Protein AF-A0A918ZEV4-F1 (afdb_monomer_lite)

Radius of gyration: 14.86 Å; chains: 1; bounding box: 34×30×42 Å

InterPro domains:
  IPR046300 Domain of unknown function DUF6415 [PF19979] (10-105)

Structure (mmCIF, N/CA/C/O backbone):
data_AF-A0A918ZEV4-F1
#
_entry.id   AF-A0A918ZEV4-F1
#
loop_
_atom_site.group_PDB
_atom_site.id
_atom_site.type_symbol
_atom_site.label_atom_id
_atom_site.label_alt_id
_atom_site.label_comp_id
_atom_site.label_asym_id
_atom_site.label_entity_id
_atom_site.label_seq_id
_atom_site.pdbx_PDB_ins_code
_atom_site.Cartn_x
_atom_site.Cartn_y
_atom_site.Cartn_z
_atom_site.occupancy
_atom_site.B_iso_or_equiv
_atom_site.auth_seq_id
_atom_site.auth_comp_id
_atom_site.auth_asym_id
_atom_site.auth_atom_id
_atom_site.pdbx_PDB_model_num
ATOM 1 N N . MET A 1 1 ? -5.414 -20.698 -3.811 1.00 46.12 1 MET A N 1
ATOM 2 C CA . MET A 1 1 ? -6.180 -19.455 -4.057 1.00 46.12 1 MET A CA 1
ATOM 3 C C . MET A 1 1 ? -5.190 -18.370 -4.429 1.00 46.12 1 MET A C 1
ATOM 5 O O . MET A 1 1 ? -4.224 -18.185 -3.707 1.00 46.12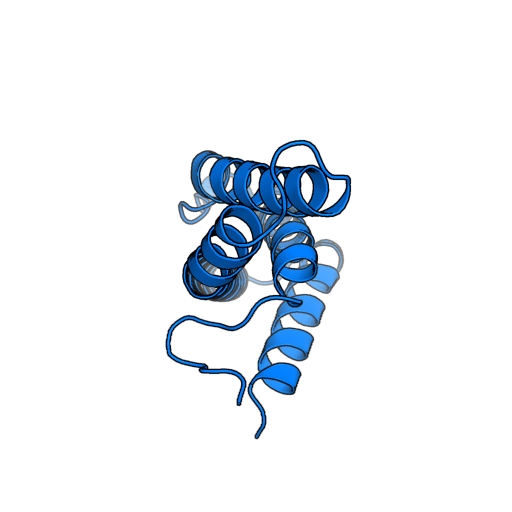 1 MET A O 1
ATOM 9 N N . THR A 1 2 ? -5.358 -17.772 -5.604 1.00 57.72 2 THR A N 1
ATOM 10 C CA . THR A 1 2 ? -4.341 -16.968 -6.298 1.00 57.72 2 THR A CA 1
ATOM 11 C C . THR A 1 2 ? -4.066 -15.646 -5.573 1.00 57.72 2 THR A C 1
ATOM 13 O O . THR A 1 2 ? -5.011 -14.995 -5.133 1.00 57.72 2 THR A O 1
ATOM 16 N N . ASN A 1 3 ? -2.793 -15.239 -5.489 1.00 73.12 3 ASN A N 1
ATOM 17 C CA . ASN A 1 3 ? -2.298 -14.015 -4.827 1.00 73.12 3 ASN A CA 1
ATOM 18 C C . ASN A 1 3 ? -3.119 -12.752 -5.196 1.00 73.12 3 ASN A C 1
ATOM 20 O O . ASN A 1 3 ? -3.414 -11.915 -4.348 1.00 73.12 3 ASN A O 1
ATOM 24 N N . ALA A 1 4 ? -3.611 -12.683 -6.440 1.00 78.69 4 ALA A N 1
ATOM 25 C CA . ALA A 1 4 ? -4.509 -11.631 -6.922 1.00 78.69 4 ALA A CA 1
ATOM 26 C C . ALA A 1 4 ? -5.816 -11.506 -6.114 1.00 78.69 4 ALA A C 1
ATOM 28 O O . ALA A 1 4 ? -6.190 -10.408 -5.718 1.00 78.69 4 ALA A O 1
ATOM 29 N N . ARG A 1 5 ? -6.476 -12.624 -5.782 1.00 84.12 5 ARG A N 1
ATOM 30 C CA . ARG A 1 5 ? -7.742 -12.596 -5.031 1.00 84.12 5 ARG A CA 1
ATOM 31 C C . ARG A 1 5 ? -7.543 -12.074 -3.607 1.00 84.12 5 ARG A C 1
ATOM 33 O O . ARG A 1 5 ? -8.368 -11.329 -3.098 1.00 84.12 5 ARG A O 1
ATOM 40 N N . GLN A 1 6 ? -6.430 -12.450 -2.976 1.00 87.12 6 GLN A N 1
ATOM 41 C CA . GLN A 1 6 ? -6.080 -11.981 -1.632 1.00 87.12 6 GLN A CA 1
ATOM 42 C C . GLN A 1 6 ? -5.757 -10.481 -1.616 1.00 87.12 6 GLN A C 1
ATOM 44 O O . GLN A 1 6 ? -6.062 -9.796 -0.639 1.00 87.12 6 GLN A O 1
ATOM 49 N N . LEU A 1 7 ? -5.147 -9.974 -2.691 1.00 90.25 7 LEU A N 1
ATOM 50 C CA . LEU A 1 7 ? -4.895 -8.549 -2.875 1.00 90.25 7 LEU A CA 1
ATOM 51 C C . LEU A 1 7 ? -6.205 -7.770 -3.055 1.00 90.25 7 LEU A C 1
ATOM 53 O O . LEU A 1 7 ? -6.394 -6.751 -2.393 1.00 90.25 7 LEU A O 1
ATOM 57 N N . ASP A 1 8 ? -7.123 -8.267 -3.883 1.00 92.44 8 ASP A N 1
ATOM 58 C CA . ASP A 1 8 ? -8.425 -7.632 -4.114 1.00 92.44 8 ASP A CA 1
ATOM 59 C C . ASP A 1 8 ? -9.269 -7.573 -2.833 1.00 92.44 8 ASP A C 1
ATOM 61 O O . ASP A 1 8 ? -9.824 -6.524 -2.503 1.00 92.44 8 ASP A O 1
ATOM 65 N N . GLU A 1 9 ? -9.302 -8.663 -2.060 1.00 93.56 9 GLU A N 1
ATOM 66 C CA . GLU A 1 9 ? -9.973 -8.717 -0.754 1.00 93.56 9 GLU A CA 1
ATOM 67 C C . GLU A 1 9 ? -9.387 -7.688 0.229 1.00 93.56 9 GLU A C 1
ATOM 69 O O . GLU A 1 9 ? -10.130 -6.976 0.908 1.00 93.56 9 GLU A O 1
ATOM 74 N N . LEU A 1 10 ? -8.056 -7.554 0.278 1.00 95.06 10 LEU A N 1
ATOM 75 C CA . LEU A 1 10 ? -7.383 -6.571 1.130 1.00 95.06 10 LEU A CA 1
ATOM 76 C 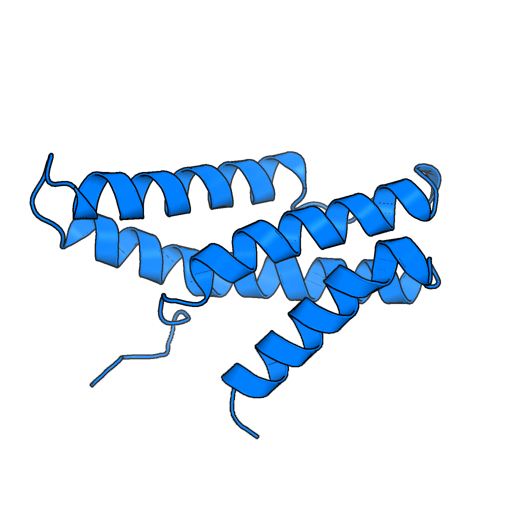C . LEU A 1 10 ? -7.706 -5.127 0.710 1.00 95.06 10 LEU A C 1
ATOM 78 O O . LEU A 1 10 ? -7.971 -4.272 1.556 1.00 95.06 10 LEU A O 1
ATOM 82 N N . LEU A 1 11 ? -7.703 -4.851 -0.596 1.00 95.44 11 LEU A N 1
ATOM 83 C CA . LEU A 1 11 ? -8.031 -3.536 -1.146 1.00 95.44 11 LEU A CA 1
ATOM 84 C C . LEU A 1 11 ? -9.505 -3.166 -0.945 1.00 95.44 11 LEU A C 1
ATOM 86 O O . LEU A 1 11 ? -9.809 -1.982 -0.778 1.00 95.44 11 LEU A O 1
ATOM 90 N N . ALA A 1 12 ? -10.406 -4.149 -0.970 1.00 94.25 12 ALA A N 1
ATOM 91 C CA . ALA A 1 12 ? -11.814 -3.961 -0.645 1.00 94.25 12 ALA A CA 1
ATOM 92 C C . ALA A 1 12 ? -11.985 -3.626 0.843 1.00 94.25 12 ALA A C 1
ATOM 94 O O . ALA A 1 12 ? -12.565 -2.592 1.164 1.00 94.25 12 ALA A O 1
ATOM 95 N N . ALA A 1 13 ? -11.392 -4.419 1.744 1.00 93.44 13 ALA A N 1
ATOM 96 C CA . ALA A 1 13 ? -11.451 -4.171 3.187 1.00 93.44 13 ALA A CA 1
ATOM 97 C C . ALA A 1 13 ? -10.937 -2.768 3.560 1.00 93.44 13 ALA A C 1
ATOM 99 O O . ALA A 1 13 ? -11.575 -2.042 4.320 1.00 93.44 13 ALA A O 1
ATOM 100 N N . ALA A 1 14 ? -9.820 -2.344 2.964 1.00 93.06 14 ALA A N 1
ATOM 101 C CA . ALA A 1 14 ? -9.264 -1.012 3.183 1.00 93.06 14 ALA A CA 1
ATOM 102 C C . ALA A 1 14 ? -10.125 0.119 2.591 1.00 93.06 14 ALA A C 1
ATOM 104 O O . ALA A 1 14 ? -10.175 1.212 3.153 1.00 93.06 14 ALA A O 1
ATOM 105 N N . GLY A 1 15 ? -10.801 -0.127 1.462 1.00 91.38 15 GLY A N 1
ATOM 106 C CA . GLY A 1 15 ? -11.737 0.824 0.860 1.00 91.38 15 GLY A CA 1
ATOM 107 C C . GLY A 1 15 ? -13.007 1.022 1.691 1.00 91.38 15 GLY A C 1
ATOM 108 O O . GLY A 1 15 ? -13.527 2.134 1.755 1.00 91.38 15 GLY A O 1
ATOM 109 N N . GLU A 1 16 ? -13.470 -0.033 2.362 1.00 92.44 16 GLU A N 1
ATOM 110 C CA . GLU A 1 16 ? -14.664 -0.005 3.211 1.00 92.44 16 GLU A CA 1
ATOM 111 C C . GLU A 1 16 ? -14.428 0.563 4.609 1.00 92.44 16 GLU A C 1
ATOM 113 O O . GLU A 1 16 ? -15.372 1.050 5.231 1.00 92.44 16 GLU A O 1
ATOM 118 N N . ALA A 1 17 ? -13.183 0.561 5.093 1.00 90.75 17 ALA A N 1
ATOM 119 C CA . ALA A 1 17 ? -12.855 0.954 6.462 1.00 90.75 17 ALA A CA 1
ATOM 120 C C . ALA A 1 17 ? -13.377 2.351 6.843 1.00 90.75 17 ALA A C 1
ATOM 122 O O . ALA A 1 17 ? -13.793 2.566 7.978 1.00 90.75 17 ALA A O 1
ATOM 123 N N . GLY A 1 18 ? -13.405 3.301 5.900 1.00 88.50 18 GLY A N 1
ATOM 124 C CA . GLY A 1 18 ? -13.942 4.647 6.137 1.00 88.50 18 GLY A CA 1
ATOM 125 C C . GLY A 1 18 ? -15.458 4.691 6.357 1.00 88.50 18 GLY A C 1
ATOM 126 O O . GLY A 1 18 ? -15.950 5.623 6.986 1.00 88.50 18 GLY A O 1
ATOM 127 N N . ARG A 1 19 ? -16.196 3.690 5.859 1.00 90.69 19 ARG A N 1
ATOM 128 C CA . ARG A 1 19 ? -17.649 3.558 6.038 1.00 90.69 19 ARG A CA 1
ATOM 129 C C . ARG A 1 19 ? -18.005 2.723 7.260 1.00 90.69 19 ARG A C 1
ATOM 131 O O . ARG A 1 19 ? -18.954 3.057 7.959 1.00 90.69 19 ARG A O 1
ATOM 138 N N . THR A 1 20 ? -17.272 1.637 7.493 1.00 92.25 20 THR A N 1
ATOM 139 C CA . THR A 1 20 ? -17.580 0.671 8.556 1.00 92.25 20 THR A CA 1
ATOM 140 C C . THR A 1 20 ? -16.906 0.994 9.883 1.00 92.25 20 THR A C 1
ATOM 142 O O . THR A 1 20 ? -17.378 0.518 10.910 1.00 92.25 20 THR A O 1
ATOM 145 N N . LEU A 1 21 ? -15.842 1.809 9.868 1.00 91.69 21 LEU A N 1
ATOM 146 C CA . LEU A 1 21 ? -15.036 2.184 11.036 1.00 91.69 21 LEU A CA 1
ATOM 147 C C . LEU A 1 21 ? -14.712 0.964 11.916 1.00 91.69 21 LEU A C 1
ATOM 149 O O . LEU A 1 21 ? -15.131 0.912 13.076 1.00 91.69 21 LEU A O 1
ATOM 153 N N . PRO A 1 22 ? -14.012 -0.042 11.356 1.00 88.81 22 PRO A N 1
ATOM 154 C CA . PRO A 1 22 ? -13.832 -1.317 12.024 1.00 88.81 22 PRO A CA 1
ATOM 155 C C . PRO A 1 22 ? -13.044 -1.153 13.333 1.00 88.81 22 PRO A C 1
ATOM 157 O O . PRO A 1 22 ? -12.312 -0.169 13.506 1.00 88.81 22 PRO A O 1
ATOM 160 N N . PRO A 1 23 ? -13.155 -2.123 14.259 1.00 90.75 23 PRO A N 1
ATOM 161 C CA . PRO A 1 23 ? -12.412 -2.109 15.508 1.00 90.75 23 PRO A CA 1
ATOM 162 C C . PRO A 1 23 ? -10.911 -1.858 15.295 1.00 90.75 23 PRO A C 1
ATOM 164 O O . PRO A 1 23 ? -10.347 -2.266 14.271 1.00 90.75 23 PRO A O 1
ATOM 167 N N . PRO A 1 24 ? -10.213 -1.244 16.267 1.00 88.62 24 PRO A N 1
ATOM 168 C CA . PRO A 1 24 ? -8.812 -0.877 16.078 1.00 88.62 24 PRO A CA 1
ATOM 169 C C . PRO A 1 24 ? -7.899 -2.063 15.742 1.00 88.62 24 PRO A C 1
ATOM 171 O O . PRO A 1 24 ? -7.008 -1.927 14.910 1.00 88.62 24 PRO A O 1
ATOM 174 N N . ALA A 1 25 ? -8.162 -3.241 16.317 1.00 89.69 25 ALA A N 1
ATOM 175 C CA . ALA A 1 25 ? -7.412 -4.462 16.024 1.00 89.69 25 ALA A CA 1
ATOM 176 C C . ALA A 1 25 ? -7.538 -4.901 14.552 1.00 89.69 25 ALA A C 1
ATOM 178 O O . ALA A 1 25 ? -6.547 -5.293 13.938 1.00 89.69 25 ALA A O 1
ATOM 179 N N . GLU A 1 26 ? -8.736 -4.794 13.971 1.00 92.00 26 GLU A N 1
ATOM 180 C CA . GLU A 1 26 ? -8.973 -5.115 12.559 1.00 92.00 26 GLU A CA 1
ATOM 181 C C . GLU A 1 26 ? -8.312 -4.084 11.641 1.00 92.00 26 GLU A C 1
ATOM 183 O O . GLU A 1 26 ? -7.665 -4.447 10.659 1.00 92.00 26 GLU A O 1
ATOM 188 N N . THR A 1 27 ? -8.404 -2.796 11.988 1.00 92.50 27 THR A N 1
ATOM 189 C CA . THR A 1 27 ? -7.740 -1.726 11.228 1.00 92.50 27 THR A CA 1
ATOM 190 C C . THR A 1 27 ? -6.219 -1.885 11.244 1.00 92.50 27 THR A C 1
ATOM 192 O O . THR A 1 27 ? -5.574 -1.724 10.207 1.00 92.50 27 THR A O 1
ATOM 195 N N . ALA A 1 28 ? -5.644 -2.243 12.395 1.00 92.06 28 ALA A N 1
ATOM 196 C CA . ALA A 1 28 ? -4.220 -2.522 12.541 1.00 92.06 28 ALA A CA 1
ATOM 197 C C . ALA A 1 28 ? -3.782 -3.724 11.690 1.00 92.06 28 ALA A C 1
ATOM 199 O O . ALA A 1 28 ? -2.748 -3.678 11.028 1.00 92.06 28 ALA A O 1
ATOM 200 N N . GLU A 1 29 ? -4.594 -4.780 11.628 1.00 93.88 29 GLU A N 1
ATOM 201 C CA . GLU A 1 29 ? -4.303 -5.932 10.773 1.00 93.88 29 GLU A CA 1
ATOM 202 C C . GLU A 1 29 ? -4.335 -5.574 9.282 1.00 93.88 29 GLU A C 1
ATOM 204 O O . GLU A 1 29 ? -3.410 -5.909 8.536 1.00 93.88 29 GLU A O 1
ATOM 209 N N . VAL A 1 30 ? -5.358 -4.836 8.840 1.00 94.81 30 VAL A N 1
ATOM 210 C CA . VAL A 1 30 ? -5.431 -4.326 7.462 1.00 94.81 30 VAL A CA 1
ATOM 211 C C . VAL A 1 30 ? -4.219 -3.444 7.154 1.00 94.81 30 VAL A C 1
ATOM 213 O O . VAL A 1 30 ? -3.598 -3.608 6.103 1.00 94.81 30 VAL A O 1
ATOM 216 N N . HIS A 1 31 ? -3.839 -2.554 8.074 1.00 95.56 31 HIS A N 1
ATOM 217 C CA . HIS A 1 31 ? -2.655 -1.705 7.945 1.00 95.56 31 HIS A CA 1
ATOM 218 C C . HIS A 1 31 ? -1.379 -2.529 7.736 1.00 95.56 31 HIS A C 1
ATOM 220 O O . HIS A 1 31 ? -0.707 -2.348 6.716 1.00 95.56 31 HIS A O 1
ATOM 226 N N . ARG A 1 32 ? -1.081 -3.480 8.629 1.00 95.62 32 ARG A N 1
ATOM 227 C CA . ARG A 1 32 ? 0.118 -4.329 8.533 1.00 95.62 32 ARG A CA 1
ATOM 228 C C . ARG A 1 32 ? 0.172 -5.085 7.212 1.00 95.62 32 ARG A C 1
ATOM 230 O O . ARG A 1 32 ? 1.216 -5.115 6.557 1.00 95.62 32 ARG A O 1
ATOM 237 N N . ARG A 1 33 ? -0.958 -5.654 6.782 1.00 96.19 33 ARG A N 1
ATOM 238 C CA . ARG A 1 33 ? -1.056 -6.379 5.507 1.00 96.19 33 ARG A CA 1
ATOM 239 C C . ARG A 1 33 ? -0.820 -5.468 4.304 1.00 96.19 33 ARG A C 1
ATOM 241 O O . ARG A 1 33 ? -0.113 -5.872 3.381 1.00 96.19 33 ARG A O 1
ATOM 248 N N . LEU A 1 34 ? -1.357 -4.246 4.308 1.00 96.56 34 LEU A N 1
ATOM 249 C CA . LEU A 1 34 ? -1.111 -3.261 3.248 1.00 96.56 34 LEU A CA 1
ATOM 250 C C . LEU A 1 34 ? 0.367 -2.867 3.184 1.00 96.56 34 LEU A C 1
ATOM 252 O O . LEU A 1 34 ? 0.956 -2.895 2.105 1.00 96.56 34 LEU A O 1
ATOM 256 N N . VAL A 1 35 ? 0.981 -2.548 4.326 1.00 97.31 35 VAL A N 1
ATOM 257 C CA . VAL A 1 35 ? 2.406 -2.187 4.402 1.00 97.31 35 VAL A CA 1
ATOM 258 C C . VAL A 1 35 ? 3.288 -3.330 3.906 1.00 97.31 35 VAL A C 1
ATOM 260 O O . VAL A 1 35 ? 4.193 -3.100 3.102 1.00 97.31 35 VAL A O 1
ATOM 263 N N . ALA A 1 36 ? 3.005 -4.565 4.326 1.00 95.94 36 ALA A N 1
ATOM 264 C CA . ALA A 1 36 ? 3.727 -5.745 3.863 1.00 95.94 36 ALA A CA 1
ATOM 265 C C . ALA A 1 36 ? 3.624 -5.917 2.339 1.00 95.94 36 ALA A C 1
ATOM 267 O O . ALA A 1 36 ? 4.638 -6.129 1.678 1.00 95.94 36 ALA A O 1
ATOM 268 N N . GLN A 1 37 ? 2.429 -5.760 1.762 1.00 95.75 37 GLN A N 1
ATOM 269 C CA . GLN A 1 37 ? 2.231 -5.865 0.312 1.00 95.75 37 GLN A CA 1
ATOM 270 C C . GLN A 1 37 ? 2.918 -4.738 -0.469 1.00 95.75 37 GLN A C 1
ATOM 272 O O . GLN A 1 37 ? 3.481 -4.995 -1.531 1.00 95.75 37 GLN A O 1
ATOM 277 N N . ILE A 1 38 ? 2.922 -3.507 0.049 1.00 96.50 38 ILE A N 1
ATOM 278 C CA . ILE A 1 38 ? 3.656 -2.393 -0.568 1.00 96.50 38 ILE A CA 1
ATOM 279 C C . ILE A 1 38 ? 5.157 -2.703 -0.583 1.00 96.50 38 ILE A C 1
ATOM 281 O O . ILE A 1 38 ? 5.781 -2.623 -1.639 1.00 96.50 38 ILE A O 1
ATOM 285 N N . ARG A 1 39 ? 5.725 -3.123 0.557 1.00 96.31 39 ARG A N 1
ATOM 286 C CA . ARG A 1 39 ? 7.147 -3.498 0.665 1.00 96.31 39 ARG A CA 1
ATOM 287 C C . ARG A 1 39 ? 7.515 -4.652 -0.261 1.00 96.31 39 ARG A C 1
ATOM 289 O O . ARG A 1 39 ? 8.581 -4.626 -0.858 1.00 96.31 39 ARG A O 1
ATOM 296 N N . LEU A 1 40 ? 6.623 -5.627 -0.411 1.00 95.38 40 LEU A N 1
ATOM 297 C CA . LEU A 1 40 ? 6.846 -6.785 -1.268 1.00 95.38 40 LEU A CA 1
ATOM 298 C C . LEU A 1 40 ? 6.890 -6.420 -2.763 1.00 95.38 40 LEU A C 1
ATOM 300 O O . LEU A 1 40 ? 7.594 -7.072 -3.524 1.00 95.38 40 LEU A O 1
ATOM 304 N N . ARG A 1 41 ? 6.140 -5.402 -3.204 1.00 96.00 41 ARG A N 1
ATOM 305 C CA . ARG A 1 41 ? 6.007 -5.039 -4.633 1.00 96.00 41 ARG A CA 1
ATOM 306 C C . ARG A 1 41 ? 6.875 -3.865 -5.062 1.00 96.00 41 ARG A C 1
ATOM 308 O O . ARG A 1 41 ? 7.149 -3.720 -6.253 1.00 96.00 41 ARG A O 1
ATOM 315 N N . LEU A 1 42 ? 7.315 -3.040 -4.114 1.00 96.44 42 LEU A N 1
ATOM 316 C CA . LEU A 1 42 ? 8.179 -1.892 -4.379 1.00 96.44 42 LEU A CA 1
ATOM 317 C C . LEU A 1 42 ? 9.446 -2.269 -5.180 1.00 96.44 42 LEU A C 1
ATOM 319 O O . LEU A 1 42 ? 9.690 -1.609 -6.192 1.00 96.44 42 LEU A O 1
ATOM 323 N N . PRO A 1 43 ? 10.178 -3.358 -4.865 1.00 96.81 43 PRO A N 1
ATOM 324 C CA . PRO A 1 43 ? 11.349 -3.753 -5.652 1.00 96.81 43 PRO A CA 1
ATOM 325 C C . PRO A 1 43 ? 11.022 -4.083 -7.117 1.00 96.81 43 PRO A C 1
ATOM 327 O O . PRO A 1 43 ? 11.820 -3.823 -8.016 1.00 96.81 43 PRO A O 1
ATOM 330 N N . GLY A 1 44 ? 9.825 -4.615 -7.394 1.00 96.19 44 GLY A N 1
ATOM 331 C CA . GLY A 1 44 ? 9.349 -4.847 -8.759 1.00 96.19 44 GLY A CA 1
ATOM 332 C C . GLY A 1 44 ? 9.183 -3.548 -9.553 1.00 96.19 44 GLY A C 1
ATOM 333 O O . GLY A 1 44 ? 9.545 -3.495 -10.730 1.00 96.19 44 GLY A O 1
ATOM 334 N N . ALA A 1 45 ? 8.693 -2.486 -8.909 1.00 96.25 45 ALA A N 1
ATOM 335 C CA . ALA A 1 45 ? 8.592 -1.158 -9.514 1.00 96.25 45 ALA A CA 1
ATOM 336 C C . ALA A 1 45 ? 9.959 -0.498 -9.722 1.00 96.25 45 ALA A C 1
ATOM 338 O O . ALA A 1 45 ? 10.192 0.102 -10.770 1.00 96.25 45 ALA A O 1
ATOM 339 N N . GLU A 1 46 ? 10.886 -0.672 -8.780 1.00 97.06 46 GLU A N 1
ATOM 340 C CA . GLU A 1 46 ? 12.266 -0.190 -8.902 1.00 97.06 46 GLU A CA 1
ATOM 341 C C . GLU A 1 46 ? 12.996 -0.858 -10.075 1.00 97.06 46 GLU A C 1
ATOM 343 O O . GLU A 1 46 ? 13.631 -0.173 -10.877 1.00 97.06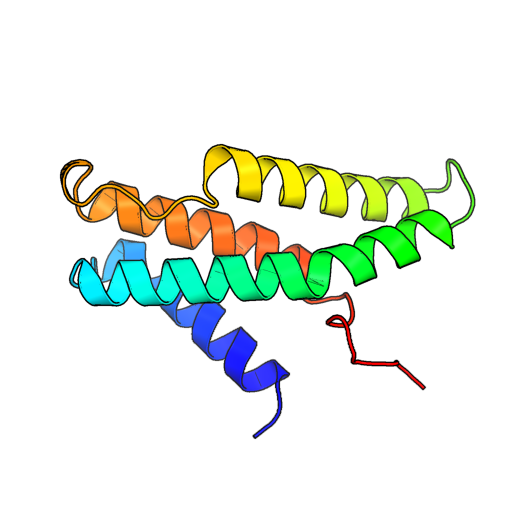 46 GLU A O 1
ATOM 348 N N . ARG A 1 47 ? 12.839 -2.179 -10.246 1.00 96.81 47 ARG A N 1
ATOM 349 C CA . ARG A 1 47 ? 13.382 -2.904 -11.407 1.00 96.81 47 ARG A CA 1
ATOM 350 C C . ARG A 1 47 ? 12.775 -2.425 -12.724 1.00 96.81 47 ARG A C 1
ATOM 352 O O . ARG A 1 47 ? 13.506 -2.252 -13.694 1.00 96.81 47 ARG A O 1
ATOM 359 N N . ALA A 1 48 ? 11.465 -2.182 -12.764 1.00 95.88 48 ALA A N 1
ATOM 360 C CA . ALA A 1 48 ? 10.801 -1.657 -13.957 1.00 95.88 48 ALA A CA 1
ATOM 361 C C . ALA A 1 48 ? 11.283 -0.240 -14.312 1.00 95.88 48 ALA A C 1
ATOM 363 O O . ALA A 1 48 ? 11.515 0.049 -15.484 1.00 95.88 48 ALA A O 1
ATOM 364 N N . ALA A 1 49 ? 11.495 0.625 -13.313 1.00 96.3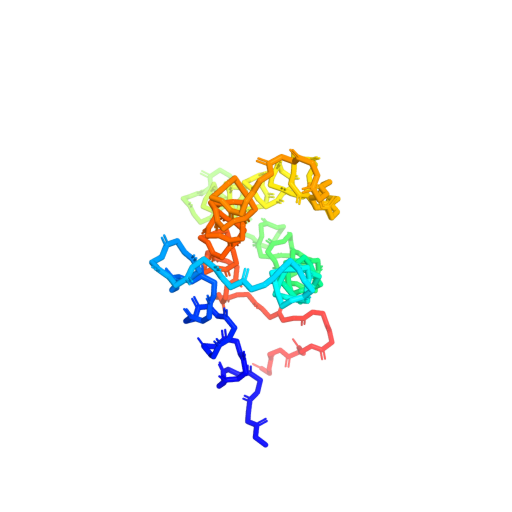8 49 ALA A N 1
ATOM 365 C CA . ALA A 1 49 ? 12.111 1.933 -13.519 1.00 96.38 49 ALA A CA 1
ATOM 366 C C . ALA A 1 49 ? 13.547 1.803 -14.048 1.00 96.38 49 ALA A C 1
ATOM 368 O O . ALA A 1 49 ? 13.907 2.496 -14.991 1.00 96.38 49 ALA A O 1
ATOM 369 N N . ALA A 1 50 ? 14.354 0.899 -13.486 1.00 96.62 50 ALA A N 1
ATOM 370 C CA . ALA A 1 50 ? 15.736 0.686 -13.914 1.00 96.62 50 ALA A CA 1
ATOM 371 C C . ALA A 1 50 ? 15.858 0.097 -15.334 1.00 96.62 50 ALA A C 1
ATOM 373 O O . ALA A 1 50 ? 16.836 0.371 -16.023 1.00 96.62 50 ALA A O 1
ATOM 374 N N . ALA A 1 51 ? 14.880 -0.703 -15.768 1.00 96.38 51 ALA A N 1
ATOM 375 C CA . ALA A 1 51 ? 14.856 -1.316 -17.096 1.00 96.38 51 ALA A CA 1
ATOM 376 C C . ALA A 1 51 ? 14.280 -0.402 -18.195 1.00 96.38 51 ALA A C 1
ATOM 378 O O . ALA A 1 51 ? 14.495 -0.661 -19.378 1.00 96.38 51 ALA A O 1
ATOM 379 N N . ALA A 1 52 ? 13.526 0.637 -17.828 1.00 96.62 52 ALA A N 1
ATOM 380 C CA . ALA A 1 52 ? 12.944 1.572 -18.783 1.00 96.62 52 ALA A CA 1
ATOM 381 C C . ALA A 1 52 ? 14.001 2.525 -19.362 1.00 96.62 52 ALA A C 1
ATOM 383 O O . ALA A 1 52 ? 14.951 2.919 -18.686 1.00 96.62 52 ALA A O 1
ATOM 384 N N . GLU A 1 53 ? 13.797 2.960 -20.607 1.00 96.88 53 GLU A N 1
ATOM 385 C CA . GLU A 1 53 ? 14.648 3.974 -21.230 1.00 96.88 53 GLU A CA 1
ATOM 386 C C . GLU A 1 53 ? 14.598 5.279 -20.421 1.00 96.88 53 GLU A C 1
ATOM 388 O O . GLU A 1 53 ? 13.525 5.833 -20.164 1.00 96.88 53 GLU A O 1
ATOM 393 N N . VAL A 1 54 ? 15.763 5.779 -20.014 1.00 96.81 54 VAL A N 1
ATOM 394 C CA . VAL A 1 54 ? 15.885 6.986 -19.189 1.00 96.81 54 VAL A CA 1
ATOM 395 C C . VAL A 1 54 ? 15.242 8.183 -19.892 1.00 96.81 54 VAL A C 1
ATOM 397 O O . VAL A 1 54 ? 15.465 8.415 -21.075 1.00 96.81 54 VAL A O 1
ATOM 400 N N . ARG A 1 55 ? 14.460 8.972 -19.143 1.00 94.75 55 ARG A N 1
ATOM 401 C CA . ARG A 1 55 ? 13.649 10.111 -19.631 1.00 94.75 55 ARG A CA 1
ATOM 402 C C . ARG A 1 55 ? 12.511 9.746 -20.591 1.00 94.75 55 ARG A C 1
ATOM 404 O O . ARG A 1 55 ? 11.875 10.644 -21.138 1.00 94.75 55 ARG A O 1
ATOM 411 N N . SER A 1 56 ? 12.183 8.465 -20.742 1.00 97.62 56 SER A N 1
ATOM 412 C CA . SER A 1 56 ? 10.942 8.056 -21.402 1.00 97.62 56 SER A CA 1
ATOM 413 C C . SER A 1 56 ? 9.721 8.281 -20.505 1.00 97.62 56 SER A C 1
ATOM 415 O O . SER A 1 56 ? 9.810 8.418 -19.280 1.00 97.62 56 SER A O 1
ATOM 417 N N . ARG A 1 57 ? 8.534 8.263 -21.118 1.00 97.56 57 ARG A N 1
ATOM 418 C CA . ARG A 1 57 ? 7.258 8.312 -20.391 1.00 97.56 57 ARG A CA 1
ATOM 419 C C . ARG A 1 57 ? 7.122 7.165 -19.387 1.00 97.56 57 ARG A C 1
ATOM 421 O O . ARG A 1 57 ? 6.625 7.382 -18.282 1.00 97.56 57 ARG A O 1
ATOM 428 N N . ASP A 1 58 ? 7.545 5.962 -19.766 1.00 96.00 58 ASP A N 1
ATOM 429 C CA . ASP A 1 58 ? 7.452 4.789 -18.899 1.00 96.00 58 ASP A CA 1
ATOM 430 C C . ASP A 1 58 ? 8.404 4.900 -17.708 1.00 96.00 58 ASP A C 1
ATOM 432 O O . ASP A 1 58 ? 7.998 4.606 -16.584 1.00 96.00 58 ASP A O 1
ATOM 436 N N . TRP A 1 59 ? 9.614 5.426 -17.918 1.00 96.81 59 TRP A N 1
ATOM 437 C CA . TRP A 1 59 ? 10.561 5.703 -16.838 1.00 96.81 59 TRP A CA 1
ATOM 438 C C . TRP A 1 59 ? 9.977 6.647 -15.785 1.00 96.81 59 TRP A C 1
ATOM 440 O O . TRP A 1 59 ? 9.947 6.303 -14.603 1.00 96.81 59 TRP A O 1
ATOM 450 N N . TYR A 1 60 ? 9.413 7.787 -16.203 1.00 97.50 60 TYR A N 1
ATOM 451 C CA . TYR A 1 60 ? 8.759 8.719 -15.277 1.00 97.50 60 TYR A CA 1
ATOM 452 C C . TYR A 1 60 ? 7.547 8.105 -14.573 1.00 97.50 60 TYR A C 1
ATOM 454 O O . TYR A 1 60 ? 7.348 8.331 -13.381 1.00 97.50 60 TYR A O 1
ATOM 462 N N . ARG A 1 61 ? 6.745 7.297 -15.279 1.00 97.31 61 ARG A N 1
ATOM 463 C CA . ARG A 1 61 ? 5.609 6.590 -14.673 1.00 97.31 61 ARG A CA 1
ATOM 464 C C . ARG A 1 61 ? 6.072 5.646 -13.562 1.00 97.31 61 ARG A C 1
ATOM 466 O O . ARG A 1 61 ? 5.452 5.622 -12.502 1.00 97.31 61 ARG A O 1
ATOM 473 N N . HIS A 1 62 ? 7.119 4.858 -13.802 1.00 97.50 62 HIS A N 1
ATOM 474 C CA . HIS A 1 62 ? 7.643 3.916 -12.813 1.00 97.50 62 HIS A CA 1
ATOM 475 C C . HIS A 1 62 ? 8.280 4.642 -11.623 1.00 97.50 62 HIS A C 1
ATOM 477 O O . HIS A 1 62 ? 7.977 4.293 -10.483 1.00 97.50 62 HIS A O 1
ATOM 483 N N . LEU A 1 63 ? 9.063 5.697 -11.875 1.00 97.38 63 LEU A N 1
ATOM 484 C CA . LEU A 1 63 ? 9.627 6.543 -10.820 1.00 97.38 63 LEU A CA 1
ATOM 485 C C . LEU A 1 63 ? 8.548 7.152 -9.926 1.00 97.38 63 LEU A C 1
ATOM 487 O O . LEU A 1 63 ? 8.626 7.005 -8.712 1.00 97.38 63 LEU A O 1
ATOM 491 N N . GLN A 1 64 ? 7.492 7.731 -10.506 1.00 97.75 64 GLN A N 1
ATOM 492 C CA . GLN A 1 64 ? 6.401 8.303 -9.715 1.00 97.75 64 GLN A CA 1
ATOM 493 C C . GLN A 1 64 ? 5.756 7.265 -8.789 1.00 97.75 64 GLN A C 1
ATOM 495 O O . GLN A 1 64 ? 5.402 7.578 -7.657 1.00 97.75 64 GLN A O 1
ATOM 500 N N . VAL A 1 65 ? 5.591 6.020 -9.252 1.00 97.56 65 VAL A N 1
ATOM 501 C CA . VAL A 1 65 ? 5.039 4.946 -8.414 1.00 97.56 65 VAL A CA 1
ATOM 502 C C . VAL A 1 65 ? 5.987 4.588 -7.267 1.00 97.56 65 VAL A C 1
ATOM 504 O O . VAL A 1 65 ? 5.515 4.386 -6.148 1.00 97.56 65 VAL A O 1
ATOM 507 N N . VAL A 1 66 ? 7.294 4.517 -7.529 1.00 98.00 66 VAL A N 1
ATOM 508 C CA . VAL A 1 66 ? 8.319 4.255 -6.505 1.00 98.00 66 VAL A CA 1
ATOM 509 C C . VAL A 1 66 ? 8.331 5.368 -5.459 1.00 98.00 66 VAL A C 1
ATOM 511 O O . VAL A 1 66 ? 8.253 5.079 -4.264 1.00 98.00 66 VAL A O 1
ATOM 514 N N . ASP A 1 67 ? 8.363 6.625 -5.895 1.00 97.88 67 ASP A N 1
ATOM 515 C CA . ASP A 1 67 ? 8.413 7.791 -5.012 1.00 97.88 67 ASP A CA 1
ATOM 516 C C . ASP A 1 67 ? 7.143 7.898 -4.160 1.00 97.88 67 ASP A C 1
ATOM 518 O O . ASP A 1 67 ? 7.224 8.008 -2.935 1.00 97.88 67 ASP A O 1
ATOM 522 N N . ASP A 1 68 ? 5.964 7.750 -4.775 1.00 96.75 68 ASP A N 1
ATOM 523 C CA . ASP A 1 68 ? 4.679 7.722 -4.069 1.00 96.75 68 ASP A CA 1
ATOM 524 C C . ASP A 1 68 ? 4.633 6.616 -3.005 1.00 96.75 68 ASP A C 1
ATOM 526 O O . ASP A 1 68 ? 4.092 6.813 -1.915 1.00 96.75 68 ASP A O 1
ATOM 530 N N . ALA A 1 69 ? 5.151 5.428 -3.327 1.00 96.44 69 ALA A N 1
ATOM 531 C CA . ALA A 1 69 ? 5.149 4.289 -2.418 1.00 96.44 69 ALA A CA 1
ATOM 532 C C . ALA A 1 69 ? 6.112 4.492 -1.242 1.00 96.44 69 ALA A C 1
ATOM 534 O O . ALA A 1 69 ? 5.747 4.198 -0.103 1.00 96.44 69 ALA A O 1
ATOM 535 N N . ARG A 1 70 ? 7.312 5.028 -1.493 1.00 97.06 70 ARG A N 1
ATOM 536 C CA . ARG A 1 70 ? 8.285 5.358 -0.443 1.00 97.06 70 ARG A CA 1
ATOM 537 C C . ARG A 1 70 ? 7.748 6.442 0.485 1.00 97.06 70 ARG A C 1
ATOM 539 O O . ARG A 1 70 ? 7.735 6.230 1.694 1.00 97.06 70 ARG A O 1
ATOM 546 N N . ALA A 1 71 ? 7.198 7.522 -0.069 1.00 95.62 71 ALA A N 1
ATOM 547 C CA . ALA A 1 71 ? 6.572 8.588 0.712 1.00 95.62 71 ALA A CA 1
ATOM 548 C C . ALA A 1 71 ? 5.395 8.068 1.557 1.00 95.62 71 ALA A C 1
ATOM 550 O O . ALA A 1 71 ? 5.220 8.459 2.711 1.00 95.62 71 ALA A O 1
ATOM 551 N N . ALA A 1 72 ? 4.594 7.144 1.016 1.00 93.75 72 ALA A N 1
ATOM 552 C CA . ALA A 1 72 ? 3.518 6.510 1.769 1.00 93.75 7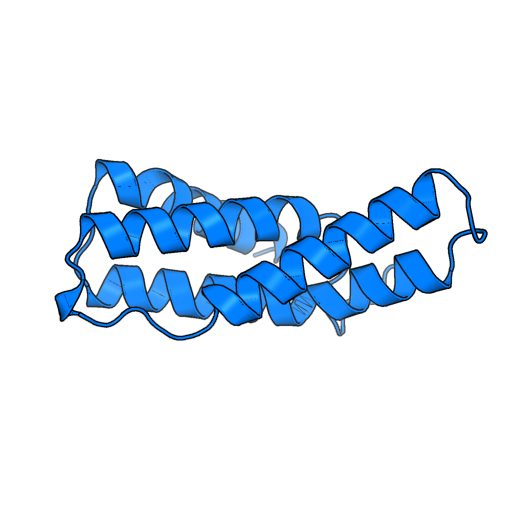2 ALA A CA 1
ATOM 553 C C . ALA A 1 72 ? 4.039 5.630 2.915 1.00 93.75 72 ALA A C 1
ATOM 555 O O . ALA A 1 72 ? 3.471 5.663 4.004 1.00 93.75 72 ALA A O 1
ATOM 556 N N . LEU A 1 73 ? 5.105 4.854 2.698 1.00 95.31 73 LEU A N 1
ATOM 557 C CA . LEU A 1 73 ? 5.724 4.049 3.754 1.00 95.31 73 LEU A CA 1
ATOM 558 C C . LEU A 1 73 ? 6.355 4.919 4.844 1.00 95.31 73 LEU A C 1
ATOM 560 O O . LEU A 1 73 ? 6.220 4.590 6.017 1.00 95.31 73 LEU A O 1
ATOM 564 N N . GLU A 1 74 ? 6.994 6.025 4.480 1.00 94.88 74 GLU A N 1
ATOM 565 C CA . GLU A 1 74 ? 7.583 6.961 5.438 1.00 94.88 74 GLU A CA 1
ATOM 566 C C . GLU A 1 74 ? 6.504 7.648 6.283 1.00 94.88 74 GLU A C 1
ATOM 568 O O . GLU A 1 74 ? 6.541 7.601 7.508 1.00 94.88 74 GLU A O 1
ATOM 573 N N . ALA A 1 75 ? 5.477 8.212 5.645 1.00 90.25 75 ALA A N 1
ATOM 574 C CA . ALA A 1 75 ? 4.435 8.944 6.360 1.00 90.25 75 ALA A CA 1
ATOM 575 C C . ALA A 1 75 ? 3.445 8.030 7.106 1.00 90.25 75 ALA A C 1
ATOM 577 O O . ALA A 1 75 ? 2.828 8.446 8.089 1.00 90.25 75 ALA A O 1
ATOM 578 N N . LYS A 1 76 ? 3.200 6.816 6.588 1.00 90.31 76 LYS A N 1
ATOM 579 C CA . LYS A 1 76 ? 2.057 5.974 6.997 1.00 90.31 76 LYS A CA 1
ATOM 580 C C . LYS A 1 76 ? 2.413 4.523 7.301 1.00 90.31 76 LYS A C 1
ATOM 582 O O . LYS A 1 76 ? 1.517 3.787 7.717 1.00 90.31 76 LYS A O 1
ATOM 587 N N . GLY A 1 77 ? 3.663 4.107 7.110 1.00 83.62 77 GLY A N 1
ATOM 588 C CA . GLY A 1 77 ? 4.098 2.715 7.252 1.00 83.62 77 GLY A CA 1
ATOM 589 C C . GLY A 1 77 ? 4.195 2.223 8.692 1.00 83.62 77 GLY A C 1
ATOM 590 O O . GLY A 1 77 ? 4.139 1.016 8.914 1.00 83.62 77 GLY A O 1
ATOM 591 N N . GLU A 1 78 ? 4.280 3.128 9.665 1.00 88.25 78 GLU A N 1
ATOM 592 C CA . GLU A 1 78 ? 4.115 2.786 11.080 1.00 88.25 78 GLU A CA 1
ATOM 593 C C . GLU A 1 78 ? 2.639 2.566 11.416 1.00 88.25 78 GLU A C 1
ATOM 595 O O . GLU A 1 78 ? 1.761 3.239 10.858 1.00 88.25 78 GLU A O 1
ATOM 600 N N . GLU A 1 79 ? 2.368 1.608 12.303 1.00 81.81 79 GLU A N 1
ATOM 601 C CA . GLU A 1 79 ? 1.012 1.297 12.756 1.00 81.81 79 GLU A CA 1
ATOM 602 C C . GLU A 1 79 ? 0.392 2.530 13.438 1.00 81.81 79 GLU A C 1
ATOM 604 O O . GLU A 1 79 ? 1.065 3.194 14.230 1.00 81.81 79 GLU A O 1
ATOM 609 N N . PRO A 1 80 ? -0.858 2.905 13.104 1.00 76.12 80 PRO A N 1
ATOM 610 C CA . PRO A 1 80 ? -1.490 4.070 13.702 1.00 76.12 80 PRO A CA 1
ATOM 611 C C . PRO A 1 80 ? -1.664 3.900 15.214 1.00 76.12 80 PRO A C 1
ATOM 613 O O . PRO A 1 80 ? -2.143 2.873 15.688 1.00 76.12 80 PRO A O 1
ATOM 616 N N . ASP A 1 81 ? -1.337 4.956 15.960 1.00 78.00 81 ASP A N 1
ATOM 617 C CA . ASP A 1 81 ? -1.633 5.047 17.387 1.00 78.00 81 ASP A CA 1
ATOM 618 C C . ASP A 1 81 ? -3.146 4.906 17.626 1.00 78.00 81 ASP A C 1
ATOM 620 O O . ASP A 1 81 ? -3.958 5.588 17.004 1.00 78.00 81 ASP A O 1
ATOM 624 N N . LEU A 1 82 ? -3.553 4.063 18.570 1.00 69.94 82 LEU A N 1
ATOM 625 C CA . LEU A 1 82 ? -4.964 3.869 18.917 1.00 69.94 82 LEU A CA 1
ATOM 626 C C . LEU A 1 82 ? -5.653 5.174 19.371 1.00 69.94 82 LEU A C 1
ATOM 628 O O . LEU A 1 82 ? -6.878 5.281 19.323 1.00 69.94 82 LEU A O 1
ATOM 632 N N . ARG A 1 83 ? -4.873 6.190 19.765 1.00 75.88 83 ARG A N 1
ATOM 633 C CA . ARG A 1 83 ? -5.345 7.512 20.199 1.00 75.88 83 ARG A CA 1
ATOM 634 C C . ARG A 1 83 ? -5.773 8.447 19.063 1.00 75.88 83 ARG A C 1
ATOM 636 O O . ARG A 1 83 ? -6.502 9.393 19.345 1.00 75.88 83 ARG A O 1
ATOM 643 N N . VAL A 1 84 ? -5.381 8.214 17.801 1.00 76.31 84 VAL A N 1
ATOM 644 C CA . VAL A 1 84 ? -5.809 9.084 16.674 1.00 76.31 84 VAL A CA 1
ATOM 645 C C . VAL A 1 84 ? -7.272 8.877 16.256 1.00 76.31 84 VAL A C 1
ATOM 647 O O . VAL A 1 84 ? -7.802 9.639 15.449 1.00 76.31 84 VAL A O 1
ATOM 650 N N . GLY A 1 85 ? -7.955 7.897 16.849 1.00 85.25 85 GLY A N 1
ATOM 651 C CA . GLY A 1 85 ? -9.368 7.627 16.615 1.00 85.25 85 GLY A CA 1
ATOM 652 C C . GLY A 1 85 ? -9.636 6.814 15.338 1.00 85.25 85 GLY A C 1
ATOM 653 O O . GLY A 1 85 ? -8.804 6.751 14.427 1.00 85.25 85 GLY A O 1
ATOM 654 N N . PRO A 1 86 ? -10.816 6.175 15.251 1.00 88.25 86 PRO A N 1
ATOM 655 C CA . PRO A 1 86 ? -11.110 5.174 14.223 1.00 88.25 86 PRO A CA 1
ATOM 656 C C . PRO A 1 86 ? -11.146 5.754 12.804 1.00 88.25 86 PRO A C 1
ATOM 658 O O . PRO A 1 86 ? -10.672 5.117 11.867 1.00 88.25 86 PRO A O 1
ATOM 661 N N . LEU A 1 87 ? -11.639 6.986 12.632 1.00 90.69 87 LEU A N 1
ATOM 662 C CA . LEU A 1 87 ? -11.696 7.632 11.318 1.00 90.69 87 LEU A CA 1
ATOM 663 C C . LEU A 1 87 ? -10.299 7.907 10.748 1.00 90.69 87 LEU A C 1
ATOM 665 O O . LEU A 1 87 ? -10.053 7.647 9.573 1.00 90.69 87 LEU A O 1
ATOM 669 N N . ALA A 1 88 ? -9.367 8.403 11.566 1.00 89.50 88 ALA A N 1
ATOM 670 C CA . ALA A 1 88 ? -8.005 8.674 11.113 1.00 89.50 88 ALA A CA 1
ATOM 671 C C . ALA A 1 88 ? -7.283 7.379 10.707 1.00 89.50 88 ALA A C 1
ATOM 673 O O . ALA A 1 88 ? -6.612 7.336 9.673 1.00 89.50 88 ALA A O 1
ATOM 674 N N . ALA A 1 89 ? -7.470 6.306 11.482 1.00 90.56 89 ALA A N 1
ATOM 675 C CA . ALA A 1 89 ? -6.931 4.989 11.160 1.00 90.56 89 ALA A CA 1
ATOM 676 C C . ALA A 1 89 ? -7.526 4.433 9.849 1.00 90.56 89 ALA A C 1
ATOM 678 O O . ALA A 1 89 ? -6.783 3.958 8.987 1.00 90.56 89 ALA A O 1
ATOM 679 N N . ALA A 1 90 ? -8.840 4.581 9.650 1.00 92.12 90 ALA A N 1
ATOM 680 C CA . ALA A 1 90 ? -9.535 4.189 8.426 1.00 92.12 90 ALA A CA 1
ATOM 681 C C . ALA A 1 90 ? -9.058 4.970 7.186 1.00 92.12 90 ALA A C 1
ATOM 683 O O . ALA A 1 90 ? -8.803 4.385 6.130 1.00 92.12 90 ALA A O 1
ATOM 684 N N . LEU A 1 91 ? -8.878 6.289 7.307 1.00 91.69 91 LEU A N 1
ATOM 685 C CA . LEU A 1 91 ? -8.331 7.110 6.226 1.00 91.69 91 LEU A CA 1
ATOM 686 C C . LEU A 1 91 ? -6.922 6.642 5.855 1.00 91.69 91 LEU A C 1
ATOM 688 O O . LEU A 1 91 ? -6.653 6.434 4.673 1.00 91.69 91 LEU A O 1
ATOM 692 N N . ARG A 1 92 ? -6.059 6.390 6.849 1.00 92.50 92 ARG A N 1
ATOM 693 C CA . ARG A 1 92 ? -4.680 5.916 6.647 1.00 92.50 92 ARG A CA 1
ATOM 694 C C . ARG A 1 92 ? -4.626 4.617 5.843 1.00 92.50 92 ARG A C 1
ATOM 696 O O . ARG A 1 92 ? -3.873 4.549 4.869 1.00 92.50 92 ARG A O 1
ATOM 703 N N . VAL A 1 93 ? -5.432 3.609 6.195 1.00 94.94 93 VAL A N 1
ATOM 704 C CA . VAL A 1 93 ? -5.485 2.350 5.424 1.00 94.94 93 VAL A CA 1
ATOM 705 C C . VAL A 1 93 ? -6.044 2.564 4.015 1.00 94.94 93 VAL A C 1
ATOM 707 O O . VAL A 1 93 ? -5.525 1.984 3.062 1.00 94.94 93 VAL A O 1
ATOM 710 N N . GLY A 1 94 ? -7.012 3.468 3.836 1.00 94.25 94 GLY A N 1
ATOM 711 C CA . GLY A 1 94 ? -7.518 3.849 2.515 1.00 94.25 94 GLY A CA 1
ATOM 712 C C . GLY A 1 94 ? -6.466 4.538 1.633 1.00 94.25 94 GLY A C 1
ATOM 713 O O . GLY A 1 94 ? -6.432 4.337 0.416 1.00 94.25 94 GLY A O 1
ATOM 714 N N . GLU A 1 95 ? -5.569 5.335 2.218 1.00 93.94 95 GLU A N 1
ATOM 715 C CA . GLU A 1 95 ? -4.446 5.935 1.487 1.00 93.94 95 GLU A CA 1
ATOM 716 C C . GLU A 1 95 ? -3.420 4.875 1.084 1.00 93.94 95 GLU A C 1
ATOM 718 O O . GLU A 1 95 ? -3.056 4.795 -0.088 1.00 93.94 95 GLU A O 1
ATOM 723 N N . LEU A 1 96 ? -3.013 4.011 2.019 1.00 96.06 96 LEU A N 1
ATOM 724 C CA . LEU A 1 96 ? -2.106 2.894 1.737 1.00 96.06 96 LEU A CA 1
ATOM 725 C C . LEU A 1 96 ? -2.658 1.985 0.626 1.00 96.06 96 LEU A C 1
ATOM 727 O O . LEU A 1 96 ? -1.925 1.617 -0.291 1.00 96.06 96 LEU A O 1
ATOM 731 N N . ALA A 1 97 ? -3.963 1.699 0.629 1.00 96.50 97 ALA A N 1
ATOM 732 C CA . ALA A 1 97 ? -4.614 0.923 -0.425 1.00 96.50 97 ALA A CA 1
ATOM 733 C C . ALA A 1 97 ? -4.564 1.604 -1.804 1.00 96.50 97 ALA A C 1
ATOM 735 O O . ALA A 1 97 ? -4.387 0.926 -2.818 1.00 96.50 97 ALA A O 1
ATOM 736 N N . ARG A 1 98 ? -4.667 2.940 -1.876 1.00 94.50 98 ARG A N 1
ATOM 737 C CA . ARG A 1 98 ? -4.494 3.680 -3.141 1.00 94.50 98 ARG A CA 1
ATOM 738 C C . ARG A 1 98 ? -3.084 3.514 -3.705 1.00 94.50 98 ARG A C 1
ATOM 740 O O . ARG A 1 98 ? -2.943 3.297 -4.907 1.00 94.50 98 ARG A O 1
ATOM 747 N N . HIS A 1 99 ? -2.058 3.575 -2.858 1.00 95.31 99 HIS A N 1
ATOM 748 C CA . HIS A 1 99 ? -0.676 3.338 -3.286 1.00 95.31 99 HIS A CA 1
ATOM 749 C C . HIS A 1 99 ? -0.458 1.877 -3.701 1.00 95.31 99 HIS A C 1
ATOM 751 O O . HIS A 1 99 ? 0.120 1.618 -4.756 1.00 95.31 99 HIS A O 1
ATOM 757 N N . LEU A 1 100 ? -1.010 0.920 -2.949 1.00 95.81 100 LEU A N 1
ATOM 758 C CA . LEU A 1 100 ? -0.932 -0.497 -3.297 1.00 95.81 100 LEU A CA 1
ATOM 759 C C . LEU A 1 100 ? -1.617 -0.819 -4.637 1.00 95.81 100 LEU A C 1
ATOM 761 O O . LEU A 1 100 ? -1.083 -1.608 -5.409 1.00 95.81 100 LEU A O 1
ATOM 765 N N . ARG A 1 101 ? -2.741 -0.170 -4.977 1.00 95.62 101 ARG A N 1
ATOM 766 C CA . ARG A 1 101 ? -3.375 -0.316 -6.306 1.00 95.62 101 ARG A CA 1
ATOM 767 C C . ARG A 1 101 ? -2.444 0.080 -7.449 1.00 95.62 101 ARG A C 1
ATOM 769 O O . ARG A 1 101 ? -2.425 -0.601 -8.467 1.00 95.62 101 ARG A O 1
ATOM 776 N N . LYS A 1 102 ? -1.649 1.144 -7.284 1.00 95.50 102 LYS A N 1
ATOM 777 C CA . LYS A 1 102 ? -0.634 1.532 -8.280 1.00 95.50 102 LYS A CA 1
ATOM 778 C C . LYS A 1 102 ? 0.466 0.471 -8.397 1.00 95.50 102 LYS A C 1
ATOM 780 O O . LYS A 1 102 ? 0.945 0.211 -9.496 1.00 95.50 102 LYS A O 1
ATOM 785 N N . LEU A 1 103 ? 0.830 -0.159 -7.278 1.00 94.81 103 LEU A N 1
ATOM 786 C CA . LEU A 1 103 ? 1.838 -1.220 -7.214 1.00 94.81 103 LEU A CA 1
ATOM 787 C C . LEU A 1 103 ? 1.339 -2.603 -7.669 1.00 94.81 103 LEU A C 1
ATOM 789 O O . LEU A 1 103 ? 2.155 -3.482 -7.929 1.00 94.81 103 LEU A O 1
ATOM 793 N N . ALA A 1 104 ? 0.029 -2.815 -7.806 1.00 93.44 104 ALA A N 1
ATOM 794 C CA . ALA A 1 104 ? -0.540 -4.109 -8.192 1.00 93.44 104 ALA A CA 1
ATOM 795 C C . ALA A 1 104 ? -0.106 -4.578 -9.596 1.00 93.44 104 ALA A C 1
ATOM 797 O O . ALA A 1 104 ? -0.140 -5.771 -9.884 1.00 93.44 104 ALA A O 1
ATOM 798 N N . ALA A 1 105 ? 0.332 -3.656 -10.461 1.00 92.19 105 ALA A N 1
ATOM 799 C CA . ALA A 1 105 ? 0.863 -3.972 -11.787 1.00 92.19 105 ALA A CA 1
ATOM 800 C C . ALA A 1 105 ? 2.278 -4.585 -11.762 1.00 92.19 105 ALA A C 1
ATOM 802 O O . ALA A 1 105 ? 2.753 -5.056 -12.797 1.00 92.19 105 ALA A O 1
ATOM 803 N N . TYR A 1 106 ? 2.954 -4.567 -10.610 1.00 93.56 106 TYR A N 1
ATOM 804 C CA . TYR A 1 106 ? 4.334 -5.015 -10.463 1.00 93.56 106 TYR A CA 1
ATOM 805 C C . TYR A 1 106 ? 4.399 -6.361 -9.731 1.00 93.56 106 TYR A C 1
ATOM 807 O O . TYR A 1 106 ? 3.617 -6.607 -8.800 1.00 93.56 106 TYR A O 1
ATOM 815 N N . PRO A 1 107 ? 5.333 -7.240 -10.131 1.00 88.56 107 PRO A N 1
ATOM 816 C CA . PRO A 1 107 ? 5.518 -8.516 -9.458 1.00 88.56 107 PRO A CA 1
ATOM 817 C C . PRO A 1 107 ? 5.928 -8.297 -8.000 1.00 88.56 107 PRO A C 1
ATOM 819 O O . PRO A 1 107 ? 6.677 -7.368 -7.685 1.00 88.56 107 PRO A O 1
ATOM 822 N N . ALA A 1 108 ? 5.439 -9.166 -7.117 1.00 88.50 108 ALA A N 1
ATOM 823 C CA . ALA A 1 108 ? 5.991 -9.275 -5.774 1.00 88.50 108 ALA A CA 1
ATOM 824 C C . ALA A 1 108 ? 7.426 -9.807 -5.857 1.00 88.50 108 ALA A C 1
ATOM 826 O O . ALA A 1 108 ? 7.759 -10.575 -6.761 1.00 88.50 108 ALA A O 1
ATOM 827 N N . ASP A 1 109 ? 8.279 -9.442 -4.906 1.00 80.56 109 ASP A N 1
ATOM 828 C CA . ASP A 1 109 ? 9.584 -10.082 -4.784 1.00 80.56 109 ASP A CA 1
ATOM 829 C C . ASP A 1 109 ? 9.422 -11.597 -4.596 1.00 80.56 109 ASP A C 1
ATOM 831 O O . ASP A 1 109 ? 8.632 -12.064 -3.776 1.00 80.56 109 ASP A O 1
ATOM 835 N N . GLY A 1 110 ? 10.139 -12.361 -5.424 1.00 67.75 110 GLY A N 1
ATOM 836 C CA . GLY A 1 110 ? 9.998 -13.815 -5.542 1.00 67.75 110 GLY A CA 1
ATOM 837 C C . GLY A 1 110 ? 9.035 -14.289 -6.641 1.00 67.75 110 GLY A C 1
ATOM 838 O O . GLY A 1 110 ? 9.120 -15.446 -7.044 1.00 67.75 110 GLY A O 1
ATOM 839 N N . GLU A 1 111 ? 8.180 -13.421 -7.194 1.00 68.12 111 GLU A N 1
ATOM 840 C CA . GLU A 1 111 ? 7.386 -13.723 -8.393 1.00 68.12 111 GLU A CA 1
ATOM 8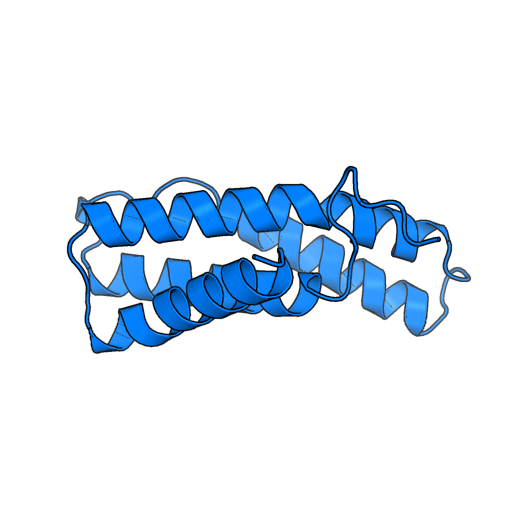41 C C . GLU A 1 111 ? 8.196 -13.350 -9.646 1.00 68.12 111 GLU A C 1
ATOM 843 O O . GLU A 1 111 ? 8.166 -12.216 -10.126 1.00 68.12 111 GLU A O 1
ATOM 848 N N . VAL A 1 112 ? 8.954 -14.307 -10.190 1.00 52.00 112 VAL A N 1
ATOM 849 C CA . VAL A 1 112 ? 9.547 -14.157 -11.529 1.00 52.00 112 VAL A CA 1
ATOM 850 C C . VAL A 1 112 ? 8.415 -14.276 -12.544 1.00 52.00 112 VAL A C 1
ATOM 852 O O . VAL A 1 112 ? 7.752 -15.312 -12.618 1.00 52.00 112 VAL A O 1
ATOM 855 N N . ARG A 1 113 ? 8.164 -13.216 -13.317 1.00 49.44 113 ARG A N 1
ATOM 856 C CA . ARG A 1 113 ? 7.278 -13.316 -14.480 1.00 49.44 113 ARG A CA 1
ATOM 857 C C . ARG A 1 113 ? 8.061 -14.056 -15.581 1.00 49.44 113 ARG A C 1
ATOM 859 O O . ARG A 1 113 ? 9.155 -13.581 -15.890 1.00 49.44 113 ARG A O 1
ATOM 866 N N . PRO A 1 114 ? 7.577 -15.209 -16.082 1.00 41.88 114 PRO A N 1
ATOM 867 C CA . PRO A 1 114 ? 8.226 -15.932 -17.175 1.00 41.88 114 PRO A CA 1
ATOM 868 C C . PRO A 1 114 ? 8.258 -15.110 -18.465 1.00 41.88 114 PRO A C 1
ATOM 870 O O . PRO A 1 114 ? 7.386 -14.219 -18.622 1.00 41.88 114 PRO A O 1
#

Secondary structure (DSSP, 8-state):
--HHHHHHHHHHHHHHHHHH---HHHHHHHHHHHHHHHHHHHHHHHHHHHHSPTTSHHHHHHHHHHHHHHHHHHHH-SPPPGGG-HHHHHHHHHHHHHHHHHHTTSPPTT----

Foldseek 3Di:
DDPVVVLVVLLVCLQCLLVPLDDLVVLQVSLQVLLVLLVQQLVQLVVQLVPDDPPDPSNVLSVVLNVLSVVLCVVQVDRDDPVVGSNVSSVNSNSSSVSSVSSVVGDGVVDDDD

Organism: NCBI:txid68230

Sequence (114 aa):
MTNARQLDELLAAAGEAGRTLPPPAETAEVHRRLVAQIRLRLPGAERAAAAAEVRSRDWYRHLQVVDDARAALEAKGEEPDLRVGPLAAALRVGELARHLRKLAAYPADGEVRP

pLDDT: mean 90.13, std 10.92, range [41.88, 98.0]